Protein AF-A0A8T6P276-F1 (afdb_monomer_lite)

Radius of gyration: 16.63 Å; chains: 1; bounding box: 40×29×53 Å

Structure (mmCIF, N/CA/C/O backbone):
data_AF-A0A8T6P276-F1
#
_entry.id   AF-A0A8T6P276-F1
#
loop_
_atom_site.group_PDB
_atom_site.id
_atom_site.type_symbol
_atom_site.label_atom_id
_atom_site.label_alt_id
_atom_site.label_comp_id
_atom_site.label_asym_id
_atom_site.label_entity_id
_atom_site.label_seq_id
_atom_site.pdbx_PDB_ins_code
_atom_site.Cartn_x
_atom_site.Cartn_y
_atom_site.Cartn_z
_atom_site.occupancy
_atom_site.B_iso_or_equiv
_atom_site.auth_seq_id
_atom_site.auth_comp_id
_atom_site.auth_asym_id
_atom_site.auth_atom_id
_atom_site.pdbx_PDB_model_num
ATOM 1 N N . ILE A 1 1 ? -20.661 -15.797 14.769 1.00 31.09 1 ILE A N 1
ATOM 2 C CA . ILE A 1 1 ? -19.824 -14.778 14.087 1.00 31.09 1 ILE A CA 1
ATOM 3 C C . ILE A 1 1 ? -18.421 -14.929 14.663 1.00 31.09 1 ILE A C 1
ATOM 5 O O . ILE A 1 1 ? -18.333 -15.247 15.842 1.00 31.09 1 ILE A O 1
ATOM 9 N N . VAL A 1 2 ? -17.365 -14.827 13.852 1.00 29.20 2 VAL A N 1
ATOM 10 C CA . VAL A 1 2 ? -15.973 -14.988 14.310 1.00 29.20 2 VAL A CA 1
ATOM 11 C C . VAL A 1 2 ? -15.242 -13.680 14.044 1.00 29.20 2 VAL A C 1
ATOM 13 O O . VAL A 1 2 ? -14.876 -13.410 12.904 1.00 29.20 2 VAL A O 1
ATOM 16 N N . GLU A 1 3 ? -15.064 -12.877 15.090 1.00 37.59 3 GLU A N 1
ATOM 17 C CA . GLU A 1 3 ? -14.242 -11.666 15.046 1.00 37.59 3 GLU A CA 1
ATOM 18 C C . GLU A 1 3 ? -12.789 -12.074 14.766 1.00 37.59 3 GLU A C 1
ATOM 20 O O . GLU A 1 3 ? -12.203 -12.866 15.509 1.00 37.59 3 GLU A O 1
ATOM 25 N N . ARG A 1 4 ? -12.193 -11.560 13.684 1.00 42.66 4 ARG A N 1
ATOM 26 C CA . ARG A 1 4 ? -10.797 -11.857 13.318 1.00 42.66 4 ARG A CA 1
ATOM 27 C C . ARG A 1 4 ? -9.936 -10.602 13.419 1.00 42.66 4 ARG A C 1
ATOM 29 O O . ARG A 1 4 ? -9.416 -10.101 12.427 1.00 42.66 4 ARG A O 1
ATOM 36 N N . LEU A 1 5 ? -9.793 -10.131 14.654 1.00 51.41 5 LEU A N 1
ATOM 37 C CA . LEU A 1 5 ? -9.013 -8.953 15.025 1.00 51.41 5 LEU A CA 1
ATOM 38 C C . LEU A 1 5 ? -7.525 -9.160 14.682 1.00 51.41 5 LEU A C 1
ATOM 40 O O . LEU A 1 5 ? -6.789 -9.857 15.385 1.00 51.41 5 LEU A O 1
ATOM 44 N N . LEU A 1 6 ? -7.083 -8.574 13.568 1.00 56.03 6 LEU A N 1
ATOM 45 C CA . LEU A 1 6 ? -5.704 -8.653 13.084 1.00 56.03 6 LEU A CA 1
ATOM 46 C C . LEU A 1 6 ? -4.916 -7.478 13.668 1.00 56.03 6 LEU A C 1
ATOM 48 O O . LEU A 1 6 ? -4.943 -6.365 13.147 1.00 56.03 6 LEU A O 1
ATOM 52 N N . LYS A 1 7 ? -4.240 -7.727 14.793 1.00 53.81 7 LYS A N 1
ATOM 53 C CA . LYS A 1 7 ? -3.410 -6.743 15.498 1.00 53.81 7 LYS A CA 1
ATOM 54 C C . LYS A 1 7 ? -1.935 -7.092 15.348 1.00 53.81 7 LYS A C 1
ATOM 56 O O . LYS A 1 7 ? -1.485 -8.098 15.893 1.00 53.81 7 LYS A O 1
ATOM 61 N N . GLN A 1 8 ? -1.181 -6.235 14.669 1.00 59.12 8 GLN A N 1
ATOM 62 C CA . GLN A 1 8 ? 0.219 -6.487 14.341 1.00 59.12 8 GLN A CA 1
ATOM 63 C C . GLN A 1 8 ? 1.125 -5.320 14.729 1.00 59.12 8 GLN A C 1
ATOM 65 O O . GLN A 1 8 ? 0.801 -4.149 14.520 1.00 59.12 8 GLN A O 1
ATOM 70 N N . VAL A 1 9 ? 2.281 -5.661 15.302 1.00 55.47 9 VAL A N 1
ATOM 71 C CA . VAL A 1 9 ? 3.327 -4.717 15.708 1.00 55.47 9 VAL A CA 1
ATOM 72 C C . VAL A 1 9 ? 4.506 -4.882 14.756 1.00 55.47 9 VAL A C 1
ATOM 74 O O . VAL A 1 9 ? 5.140 -5.935 14.720 1.00 55.47 9 VAL A O 1
ATOM 77 N N . TRP A 1 10 ? 4.795 -3.844 13.980 1.00 57.28 10 TRP A N 1
ATOM 78 C CA . TRP A 1 10 ? 5.844 -3.860 12.967 1.00 57.28 10 TRP A CA 1
ATOM 79 C C . TRP A 1 10 ? 7.204 -3.456 13.561 1.00 57.28 10 TRP A C 1
ATOM 81 O O . TRP A 1 10 ? 7.249 -2.569 14.419 1.00 57.28 10 TRP A O 1
ATOM 91 N N . PRO A 1 11 ? 8.340 -3.998 13.070 1.00 48.44 11 PRO A N 1
ATOM 92 C CA . PRO A 1 11 ? 9.684 -3.605 13.525 1.00 48.44 11 PRO A CA 1
ATOM 93 C C . PRO A 1 11 ? 10.011 -2.110 13.358 1.00 48.44 11 PRO A C 1
ATOM 95 O O . PRO A 1 11 ? 10.953 -1.605 13.964 1.00 48.44 11 PRO A O 1
ATOM 98 N N . SER A 1 12 ? 9.228 -1.386 12.554 1.00 57.84 12 SER A N 1
ATOM 99 C CA . SER A 1 12 ? 9.274 0.071 12.389 1.00 57.84 12 SER A CA 1
ATOM 100 C C . SER A 1 12 ? 8.684 0.858 13.576 1.00 57.84 12 SER A C 1
ATOM 102 O O . SER A 1 12 ? 8.742 2.087 13.580 1.00 57.84 12 SER A O 1
ATOM 104 N N . GLY A 1 13 ? 8.099 0.181 14.572 1.00 63.22 13 GLY A N 1
ATOM 105 C CA . GLY A 1 13 ? 7.394 0.795 15.705 1.00 63.22 13 GLY A CA 1
ATOM 106 C C . GLY A 1 13 ? 5.951 1.211 15.399 1.00 63.22 13 GLY A C 1
ATOM 107 O O . GLY A 1 13 ? 5.353 1.936 16.191 1.00 63.22 13 GLY A O 1
ATOM 108 N N . HIS A 1 14 ? 5.404 0.776 14.263 1.00 74.94 14 HIS A N 1
ATOM 109 C CA . HIS A 1 14 ? 4.015 1.011 13.869 1.00 74.94 14 HIS A CA 1
ATOM 110 C C . HIS A 1 14 ? 3.121 -0.123 14.372 1.00 74.94 14 HIS A C 1
ATOM 112 O O . HIS A 1 14 ? 3.528 -1.287 14.359 1.00 74.94 14 HIS A O 1
ATOM 118 N N . ILE A 1 15 ? 1.894 0.202 14.775 1.00 79.69 15 ILE A N 1
ATOM 119 C CA . ILE A 1 15 ? 0.874 -0.792 15.124 1.00 79.69 15 ILE A CA 1
ATOM 120 C C . ILE A 1 15 ? -0.290 -0.625 14.158 1.00 79.69 15 ILE A C 1
ATOM 122 O O . ILE A 1 15 ? -0.914 0.435 14.139 1.00 79.69 15 ILE A O 1
ATOM 126 N N . LEU A 1 16 ? -0.579 -1.673 13.388 1.00 82.94 16 LEU A N 1
AT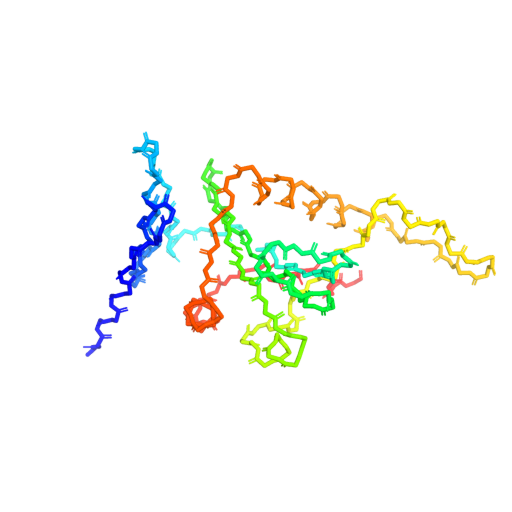OM 127 C CA . LEU A 1 16 ? -1.774 -1.764 12.555 1.00 82.94 16 LEU A CA 1
ATOM 128 C C . LEU A 1 16 ? -2.769 -2.691 13.254 1.00 82.94 16 LEU A C 1
ATOM 130 O O . LEU A 1 16 ? -2.422 -3.804 13.651 1.00 82.94 16 LEU A O 1
ATOM 134 N N . THR A 1 17 ? -3.995 -2.208 13.427 1.00 86.12 17 THR A N 1
ATOM 135 C CA . THR A 1 17 ? -5.121 -2.975 13.963 1.00 86.12 17 THR A CA 1
ATOM 136 C C . THR A 1 17 ? -6.223 -2.966 12.915 1.00 86.12 17 THR A C 1
ATOM 138 O O . THR A 1 17 ? -6.681 -1.902 12.505 1.00 86.12 17 THR A O 1
ATOM 141 N N . LEU A 1 18 ? -6.599 -4.149 12.444 1.00 84.12 18 LEU A N 1
ATOM 142 C CA . LEU A 1 18 ? -7.650 -4.355 11.460 1.00 84.12 18 LEU A CA 1
ATOM 143 C C . LEU A 1 18 ? -8.863 -4.970 12.162 1.00 84.12 18 LEU A C 1
ATOM 145 O O . LEU A 1 18 ? -8.780 -6.061 12.733 1.00 84.12 18 LEU A O 1
ATOM 149 N N . GLU A 1 19 ? -9.969 -4.234 12.127 1.00 85.50 19 GLU A N 1
ATOM 150 C CA . GLU A 1 19 ? -11.224 -4.526 12.815 1.00 85.50 19 GLU A CA 1
ATOM 151 C C . GLU A 1 19 ? -12.370 -4.604 11.792 1.00 85.50 19 GLU A C 1
ATOM 153 O O . GLU A 1 19 ? -12.272 -4.116 10.658 1.00 85.50 19 GLU A O 1
ATOM 158 N N . ASP A 1 20 ? -13.488 -5.216 12.185 1.00 81.38 20 ASP A N 1
ATOM 159 C CA . ASP A 1 20 ? -14.621 -5.404 11.275 1.00 81.38 20 ASP A CA 1
ATOM 160 C C . ASP A 1 20 ? -15.301 -4.075 10.884 1.00 81.38 20 ASP A C 1
ATOM 162 O O . ASP A 1 20 ? -15.873 -4.002 9.796 1.00 81.38 20 ASP A O 1
ATOM 166 N N . SER A 1 21 ? -15.155 -3.007 11.686 1.00 85.00 21 SER A N 1
ATOM 167 C CA . SER A 1 21 ? -15.667 -1.650 11.410 1.00 85.00 21 SER A CA 1
ATOM 168 C C . SER A 1 21 ? -14.634 -0.643 10.884 1.00 85.00 21 SER A C 1
ATOM 170 O O . SER A 1 21 ? -15.035 0.290 10.192 1.00 85.00 21 SER A O 1
ATOM 172 N N . GLN A 1 22 ? -13.334 -0.813 11.159 1.00 88.44 22 GLN A N 1
ATOM 173 C CA . GLN A 1 22 ? -12.287 0.142 10.755 1.00 88.44 22 GLN A CA 1
ATOM 174 C C . GLN A 1 22 ? -10.891 -0.491 10.589 1.00 88.44 22 GLN A C 1
ATOM 176 O O . GLN A 1 22 ? -10.644 -1.621 11.012 1.00 88.44 22 GLN A O 1
ATOM 181 N N . ILE A 1 23 ? -9.948 0.263 10.020 1.00 89.31 23 ILE A N 1
ATOM 182 C CA . ILE A 1 23 ? -8.504 0.064 10.221 1.00 89.31 23 ILE A CA 1
ATOM 183 C C . ILE A 1 23 ? -7.953 1.195 11.088 1.00 89.31 23 ILE A C 1
ATOM 185 O O . ILE A 1 23 ? -8.369 2.346 10.956 1.00 89.31 23 ILE A O 1
ATOM 189 N N . LYS A 1 24 ? -6.994 0.871 11.954 1.00 90.38 24 LYS A N 1
ATOM 190 C CA . LYS A 1 24 ? -6.285 1.822 12.814 1.00 90.38 24 LYS A CA 1
ATOM 191 C C . LYS A 1 24 ? -4.789 1.641 12.676 1.00 90.38 24 LYS A C 1
ATOM 193 O O . LYS A 1 24 ? -4.276 0.548 12.921 1.00 90.38 24 LYS A O 1
ATOM 198 N N . VAL A 1 25 ? -4.080 2.714 12.335 1.00 87.56 25 VAL A N 1
ATOM 199 C CA . VAL A 1 25 ? -2.615 2.729 12.287 1.00 87.56 25 VAL A CA 1
ATOM 200 C C . VAL A 1 25 ? -2.078 3.769 13.250 1.00 87.56 25 VAL A C 1
ATOM 202 O O . VAL A 1 25 ? -2.196 4.970 13.028 1.00 87.56 25 VAL A O 1
ATOM 205 N N . LYS A 1 26 ? -1.430 3.291 14.314 1.00 85.31 26 LYS A N 1
ATOM 206 C CA . LYS A 1 26 ? -0.659 4.128 15.230 1.00 85.31 26 LYS A CA 1
ATOM 207 C C . LYS A 1 26 ? 0.787 4.183 14.753 1.00 85.31 26 LYS A C 1
ATOM 209 O O . LYS A 1 26 ? 1.479 3.159 14.736 1.00 85.31 26 LYS A O 1
ATOM 214 N N . ARG A 1 27 ? 1.238 5.375 14.369 1.00 81.38 27 ARG A N 1
ATOM 215 C CA . ARG A 1 27 ? 2.608 5.644 13.924 1.00 81.38 27 ARG A CA 1
ATOM 216 C C . ARG A 1 27 ? 3.532 5.864 15.124 1.00 81.38 27 ARG A C 1
ATOM 218 O O . ARG A 1 27 ? 3.093 6.225 16.218 1.00 81.38 27 ARG A O 1
ATOM 225 N N . ARG A 1 28 ? 4.842 5.675 14.925 1.00 74.19 28 ARG A N 1
ATOM 226 C CA . ARG A 1 28 ? 5.854 5.861 15.989 1.00 74.19 28 ARG A CA 1
ATOM 227 C C . ARG A 1 28 ? 5.911 7.307 16.520 1.00 74.19 28 ARG A C 1
ATOM 229 O O . ARG A 1 28 ? 6.328 7.517 17.655 1.00 74.19 28 ARG A O 1
ATOM 236 N N . SER A 1 29 ? 5.468 8.279 15.724 1.00 76.19 29 SER A N 1
ATOM 237 C CA . SER A 1 29 ? 5.284 9.692 16.090 1.00 76.19 29 SER A CA 1
ATOM 238 C C . SER A 1 29 ? 4.201 9.930 17.154 1.00 76.19 29 SER A C 1
ATOM 240 O O . SER A 1 29 ? 4.154 11.013 17.727 1.00 76.19 29 SER A O 1
ATOM 242 N N . GLY A 1 30 ? 3.327 8.951 17.423 1.00 75.75 30 GLY A N 1
ATOM 243 C CA . GLY A 1 30 ? 2.126 9.113 18.254 1.00 75.75 30 GLY A CA 1
ATOM 244 C C . GLY A 1 30 ? 0.881 9.528 17.459 1.00 75.75 30 GLY A C 1
ATOM 245 O O . GLY A 1 30 ? -0.233 9.352 17.948 1.00 75.75 30 GLY A O 1
ATOM 246 N N . GLU A 1 31 ? 1.084 9.993 16.227 1.00 79.69 31 GLU A N 1
ATOM 247 C CA . GLU A 1 31 ? 0.074 10.183 15.184 1.00 79.69 31 GLU A CA 1
ATOM 248 C C . GLU A 1 31 ? -0.721 8.888 14.948 1.00 79.69 31 GLU A C 1
ATOM 250 O O . GLU A 1 31 ? -0.179 7.776 15.015 1.00 79.69 31 GLU A O 1
ATOM 255 N N . GLN A 1 32 ? -2.019 9.029 14.697 1.00 85.31 32 GLN A N 1
ATOM 256 C CA . GLN A 1 32 ? -2.950 7.926 14.485 1.00 85.31 32 GLN A CA 1
ATOM 257 C C . GLN A 1 32 ? -3.802 8.251 13.267 1.00 85.31 32 GLN A C 1
ATOM 259 O O . GLN A 1 32 ? -4.347 9.344 13.219 1.00 85.31 32 GLN A O 1
ATOM 264 N N . ALA A 1 33 ? -3.905 7.296 12.345 1.00 86.38 33 ALA A N 1
ATOM 265 C CA . ALA A 1 33 ? -4.798 7.349 11.193 1.00 86.38 33 ALA A CA 1
ATOM 266 C C . ALA A 1 33 ? -5.881 6.269 11.335 1.00 86.38 33 ALA A C 1
ATOM 268 O O . ALA A 1 33 ? -5.588 5.142 11.765 1.00 86.38 33 ALA A O 1
ATOM 269 N N . GLU A 1 34 ? -7.116 6.601 10.967 1.00 91.56 34 GLU A N 1
ATOM 270 C CA . GLU A 1 34 ? -8.293 5.733 11.059 1.00 91.56 34 GLU A CA 1
ATOM 271 C C . GLU A 1 34 ? -9.102 5.798 9.758 1.00 91.56 34 GLU A C 1
ATOM 273 O O . GLU A 1 34 ? -9.426 6.880 9.287 1.00 91.56 34 GLU A O 1
ATOM 278 N N . ILE A 1 35 ? -9.442 4.638 9.182 1.00 91.31 35 ILE A N 1
ATOM 279 C CA . ILE A 1 35 ? -10.363 4.544 8.036 1.00 91.31 35 ILE A CA 1
ATOM 280 C C . ILE A 1 35 ? -11.531 3.651 8.454 1.00 91.31 35 ILE A C 1
ATOM 282 O O . ILE A 1 35 ? -11.327 2.474 8.765 1.00 91.31 35 ILE A O 1
ATOM 286 N N . VAL A 1 36 ? -12.748 4.195 8.461 1.00 91.06 36 VAL A N 1
ATOM 287 C CA . VAL A 1 36 ? -13.970 3.507 8.901 1.00 91.06 36 VAL A CA 1
ATOM 288 C C . VAL A 1 36 ? -14.736 2.969 7.689 1.00 91.06 36 VAL A C 1
ATOM 290 O O . VAL A 1 36 ? -15.002 3.686 6.723 1.00 91.06 36 VAL A O 1
ATOM 293 N N . TRP A 1 37 ? -15.099 1.685 7.722 1.00 87.12 37 TRP A N 1
ATOM 294 C CA . TRP A 1 37 ? -15.635 0.949 6.569 1.00 87.12 37 TRP A CA 1
ATOM 295 C C . TRP A 1 37 ? -17.112 1.214 6.254 1.00 87.12 37 TRP A C 1
ATOM 297 O O . TRP A 1 37 ? -17.595 0.754 5.223 1.00 87.12 37 TRP A O 1
ATOM 307 N N . ASN A 1 38 ? -17.844 1.904 7.132 1.00 85.44 38 ASN A N 1
ATOM 308 C CA . ASN A 1 38 ? -19.231 2.319 6.889 1.00 85.44 38 ASN A CA 1
ATOM 309 C C . ASN A 1 38 ? -19.340 3.719 6.253 1.00 85.44 38 ASN A C 1
ATOM 311 O O . ASN A 1 38 ? -20.450 4.175 5.985 1.00 85.44 38 ASN A O 1
ATOM 315 N N . GLN A 1 39 ? -18.206 4.387 6.022 1.00 85.06 39 GLN A N 1
ATOM 316 C CA . GLN A 1 39 ? -18.104 5.670 5.331 1.00 85.06 39 GLN A CA 1
ATOM 317 C C . GLN A 1 39 ? -17.467 5.485 3.945 1.00 85.06 39 GLN A C 1
ATOM 319 O O . GLN A 1 39 ? -16.901 4.433 3.638 1.00 85.06 39 GLN A O 1
ATOM 324 N N . HIS A 1 40 ? -17.532 6.514 3.096 1.00 85.00 40 HIS A N 1
ATOM 325 C CA . HIS A 1 40 ? -16.952 6.464 1.754 1.00 85.00 40 HIS A CA 1
ATOM 326 C C . HIS A 1 40 ? -15.413 6.457 1.808 1.00 85.00 40 HIS A C 1
ATOM 328 O O . HIS A 1 40 ? -14.768 7.504 1.857 1.00 85.00 40 HIS A O 1
ATOM 334 N N . VAL A 1 41 ? -14.805 5.273 1.741 1.00 89.50 41 VAL A N 1
ATOM 335 C CA . VAL A 1 41 ? -13.358 5.133 1.528 1.00 89.50 41 VAL A CA 1
ATOM 336 C C . VAL A 1 41 ? -13.033 5.468 0.072 1.00 89.50 41 VAL A C 1
ATOM 338 O O . VAL A 1 41 ? -13.402 4.719 -0.833 1.00 89.50 41 VAL A O 1
ATOM 341 N N . ASN A 1 42 ? -12.324 6.574 -0.157 1.00 90.00 42 ASN A N 1
ATOM 342 C CA . ASN A 1 42 ? -11.645 6.820 -1.425 1.00 90.00 42 ASN A CA 1
ATOM 343 C C . ASN A 1 42 ? -10.367 5.983 -1.497 1.00 90.00 42 ASN A C 1
ATOM 345 O O . ASN A 1 42 ? -9.638 5.899 -0.510 1.00 90.00 42 ASN A O 1
ATOM 349 N N . ALA A 1 43 ? -10.221 5.339 -2.678 1.00 91.44 43 ALA A N 1
ATOM 350 C CA . ALA A 1 43 ? -8.777 3.261 -4.025 1.00 91.44 43 ALA A CA 1
ATOM 351 C C . ALA A 1 43 ? -7.598 3.404 -5.092 1.00 91.44 43 ALA A C 1
ATOM 353 O O . ALA A 1 43 ? -7.812 3.141 -6.280 1.00 91.44 43 ALA A O 1
ATOM 354 N N . LEU A 1 44 ? -6.357 3.682 -4.664 1.00 93.38 44 LEU A N 1
ATOM 355 C CA . LEU A 1 44 ? -5.175 3.623 -5.519 1.00 93.38 44 LEU A CA 1
ATOM 356 C C . LEU A 1 44 ? -4.406 2.358 -5.166 1.00 93.38 44 LEU A C 1
ATOM 358 O O . LEU A 1 44 ? -3.769 2.280 -4.118 1.00 93.38 44 LEU A O 1
ATOM 362 N N . ALA A 1 45 ? -4.485 1.370 -6.049 1.00 94.62 45 ALA A N 1
ATOM 363 C CA . ALA A 1 45 ? -3.696 0.150 -6.009 1.00 94.62 45 ALA A CA 1
ATOM 364 C C . ALA A 1 45 ? -2.676 0.219 -7.154 1.00 94.62 45 ALA A C 1
ATOM 366 O O . ALA A 1 45 ? -3.066 0.343 -8.314 1.00 94.62 45 ALA A O 1
ATOM 367 N N . TRP A 1 46 ? -1.375 0.174 -6.855 1.00 96.06 46 TRP A N 1
ATOM 368 C CA . TRP A 1 46 ? -0.323 0.257 -7.875 1.00 96.06 46 TRP A CA 1
ATOM 369 C C . TRP A 1 46 ? 0.860 -0.663 -7.605 1.00 96.06 46 TRP A C 1
ATOM 371 O O . TRP A 1 46 ? 1.120 -1.077 -6.475 1.00 96.06 46 TRP A O 1
ATOM 381 N N . HIS A 1 47 ? 1.612 -0.978 -8.658 1.00 96.69 47 HIS A N 1
ATOM 382 C CA . HIS A 1 47 ? 2.825 -1.781 -8.546 1.00 96.69 47 HIS A CA 1
ATOM 383 C C . HIS A 1 47 ? 3.950 -1.299 -9.471 1.00 96.69 47 HIS A C 1
ATOM 385 O O . HIS A 1 47 ? 3.707 -0.707 -10.526 1.00 96.69 47 HIS A O 1
ATOM 391 N N . PHE A 1 48 ? 5.204 -1.578 -9.106 1.00 94.56 48 PHE A N 1
ATOM 392 C CA . PHE A 1 48 ? 6.357 -1.361 -9.988 1.00 94.56 48 PHE A CA 1
ATOM 393 C C . PHE A 1 48 ? 7.537 -2.298 -9.704 1.00 94.56 48 PHE A C 1
ATOM 395 O O . PHE A 1 48 ? 7.765 -2.7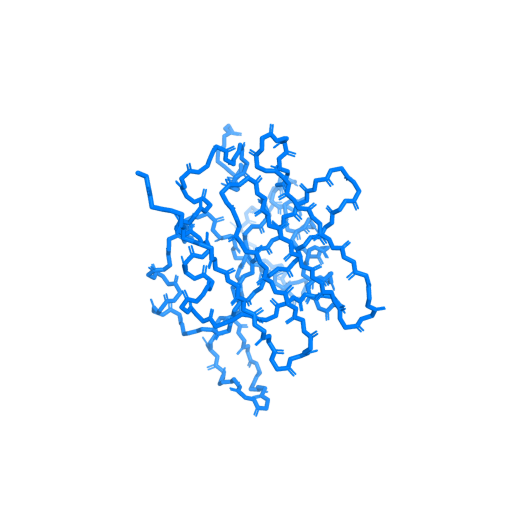49 -8.583 1.00 94.56 48 PHE A O 1
ATOM 402 N N . GLU A 1 49 ? 8.338 -2.545 -10.743 1.00 94.25 49 GLU A N 1
ATOM 403 C CA . GLU A 1 49 ? 9.555 -3.361 -10.693 1.00 94.25 49 GLU A CA 1
ATOM 404 C C . GLU A 1 49 ? 10.715 -2.633 -9.984 1.00 94.25 49 GLU A C 1
ATOM 406 O O . GLU A 1 49 ? 11.143 -1.539 -10.373 1.00 94.25 49 GLU A O 1
ATOM 411 N N . ILE A 1 50 ? 11.301 -3.283 -8.979 1.00 91.19 50 ILE A N 1
ATOM 412 C CA . ILE A 1 50 ? 12.470 -2.815 -8.233 1.00 91.19 50 ILE A CA 1
ATOM 413 C C . ILE A 1 50 ? 13.729 -3.064 -9.079 1.00 91.19 50 ILE A C 1
ATOM 415 O O . ILE A 1 50 ? 14.404 -4.089 -8.993 1.00 91.19 50 ILE A O 1
ATOM 419 N N . ARG A 1 51 ? 14.054 -2.093 -9.940 1.00 86.69 51 ARG A N 1
ATOM 420 C CA . ARG A 1 51 ? 15.158 -2.178 -10.922 1.00 86.69 51 ARG A CA 1
ATOM 421 C C . ARG A 1 51 ? 16.572 -2.102 -10.347 1.00 86.69 51 ARG A C 1
ATOM 423 O O . ARG A 1 51 ? 17.530 -2.452 -11.035 1.00 86.69 51 ARG A O 1
ATOM 430 N N . LYS A 1 52 ? 16.723 -1.620 -9.113 1.00 82.00 52 LYS A N 1
ATOM 431 C CA . LYS A 1 52 ? 18.001 -1.546 -8.390 1.00 82.00 52 LYS A CA 1
ATOM 432 C C . LYS A 1 52 ? 17.878 -2.351 -7.106 1.00 82.00 52 LYS A C 1
ATOM 434 O O . LYS A 1 52 ? 16.922 -2.134 -6.367 1.00 82.00 52 LYS A O 1
ATOM 439 N N . VAL A 1 53 ? 18.853 -3.220 -6.841 1.00 72.06 53 VAL A N 1
ATOM 440 C CA . VAL A 1 53 ? 18.948 -3.961 -5.574 1.00 72.06 53 VAL A CA 1
ATOM 441 C C . VAL A 1 53 ? 18.915 -2.970 -4.410 1.00 72.06 53 VAL A C 1
ATOM 443 O O . VAL A 1 53 ? 19.616 -1.956 -4.431 1.00 72.06 53 VAL A O 1
ATOM 446 N N . ARG A 1 54 ? 18.092 -3.268 -3.406 1.00 73.31 54 ARG A N 1
ATOM 447 C CA . ARG A 1 54 ? 18.058 -2.564 -2.119 1.00 73.31 54 ARG A CA 1
ATOM 448 C C . ARG A 1 54 ? 18.566 -3.508 -1.038 1.00 73.31 54 ARG A C 1
ATOM 450 O O . ARG A 1 54 ? 18.553 -4.718 -1.227 1.00 73.31 54 ARG A O 1
ATOM 457 N N . THR A 1 55 ? 18.968 -2.970 0.109 1.00 67.25 55 THR A N 1
ATOM 458 C CA . THR A 1 55 ? 19.710 -3.682 1.171 1.00 67.25 55 THR A CA 1
ATOM 459 C C . THR A 1 55 ? 19.029 -4.943 1.731 1.00 67.25 55 THR A C 1
ATOM 461 O O . THR A 1 55 ? 19.664 -5.689 2.468 1.00 67.25 55 THR A O 1
ATOM 464 N N . ARG A 1 56 ? 17.748 -5.180 1.413 1.00 77.12 56 ARG A N 1
ATOM 465 C CA . ARG A 1 56 ? 16.978 -6.381 1.785 1.00 77.12 56 ARG A CA 1
ATOM 466 C C . ARG A 1 56 ? 16.135 -6.978 0.647 1.00 77.12 56 ARG A C 1
ATOM 468 O O . ARG A 1 56 ? 15.470 -7.977 0.877 1.00 77.12 56 ARG A O 1
ATOM 475 N N . VAL A 1 57 ? 16.137 -6.386 -0.554 1.00 82.50 57 VAL A N 1
ATOM 476 C CA . VAL A 1 57 ? 15.213 -6.766 -1.643 1.00 82.50 57 VAL A CA 1
ATOM 477 C C . VAL A 1 57 ? 15.961 -6.914 -2.976 1.00 82.50 57 VAL A C 1
ATOM 479 O O . VAL A 1 57 ? 16.593 -5.945 -3.426 1.00 82.50 57 VAL A O 1
ATOM 482 N N . PRO A 1 58 ? 15.908 -8.100 -3.618 1.00 84.81 58 PRO A N 1
ATOM 483 C CA . PRO A 1 58 ? 16.533 -8.342 -4.914 1.00 84.81 58 PRO A CA 1
ATOM 484 C C . PRO A 1 58 ? 15.973 -7.470 -6.043 1.00 84.81 58 PRO A C 1
ATOM 486 O O . PRO A 1 58 ? 14.853 -6.961 -5.994 1.00 84.81 58 PRO A O 1
ATOM 489 N N . ARG A 1 59 ? 16.753 -7.344 -7.121 1.00 89.44 59 ARG A N 1
ATOM 490 C CA . ARG A 1 59 ? 16.273 -6.743 -8.370 1.00 89.44 59 ARG A CA 1
ATOM 491 C C . ARG A 1 59 ? 15.171 -7.615 -8.985 1.00 89.44 59 ARG A C 1
ATOM 493 O O . ARG A 1 59 ? 15.273 -8.837 -8.960 1.00 89.44 59 ARG A O 1
ATOM 500 N N . GLY A 1 60 ? 14.167 -6.979 -9.586 1.00 91.00 60 GLY A N 1
ATOM 501 C CA . GLY A 1 60 ? 13.073 -7.651 -10.297 1.00 91.00 60 GLY A CA 1
ATOM 502 C C . GLY A 1 60 ? 11.882 -8.031 -9.413 1.00 91.00 60 GLY A C 1
ATOM 503 O O . GLY A 1 60 ? 10.836 -8.382 -9.945 1.00 91.00 60 GLY A O 1
ATOM 504 N N . TRP A 1 61 ? 12.004 -7.903 -8.088 1.00 95.00 61 TRP A N 1
ATOM 505 C CA . TRP A 1 61 ? 10.862 -7.930 -7.168 1.00 95.00 61 TRP A CA 1
ATOM 506 C C . TRP A 1 61 ? 9.939 -6.737 -7.422 1.00 95.00 61 TRP A C 1
ATOM 508 O O . TRP A 1 61 ? 10.364 -5.722 -7.982 1.00 95.00 61 TRP A O 1
ATOM 518 N N . TYR A 1 62 ? 8.681 -6.843 -7.011 1.00 95.81 62 TYR A N 1
ATOM 519 C CA . TYR A 1 62 ? 7.713 -5.758 -7.100 1.00 95.81 62 TYR A CA 1
ATOM 520 C C . TYR A 1 62 ? 7.580 -5.044 -5.756 1.00 95.81 62 TYR A C 1
ATOM 522 O O . TYR A 1 62 ? 7.519 -5.674 -4.701 1.00 95.81 62 TYR A O 1
ATOM 530 N N . CYS A 1 63 ? 7.499 -3.716 -5.812 1.00 95.44 63 CYS A N 1
ATOM 531 C CA . CYS A 1 63 ? 6.768 -2.962 -4.805 1.00 95.44 63 CYS A CA 1
ATOM 532 C C . CYS A 1 63 ? 5.294 -3.029 -5.208 1.00 95.44 63 CYS A C 1
ATOM 534 O O . CYS A 1 63 ? 4.973 -2.694 -6.351 1.00 95.44 63 CYS A O 1
ATOM 536 N N . VAL A 1 64 ? 4.433 -3.492 -4.307 1.00 97.12 64 VAL A N 1
ATOM 537 C CA . VAL A 1 64 ? 2.980 -3.557 -4.499 1.00 97.12 64 VAL A CA 1
ATOM 538 C C . VAL A 1 64 ? 2.348 -2.734 -3.386 1.00 97.12 64 VAL A C 1
ATOM 540 O O . VAL A 1 64 ? 2.618 -2.982 -2.213 1.00 97.12 64 VAL A O 1
ATOM 543 N N . ALA A 1 65 ? 1.568 -1.723 -3.749 1.00 97.00 65 ALA A N 1
ATOM 544 C CA . ALA A 1 65 ? 1.148 -0.661 -2.850 1.00 97.00 65 ALA A CA 1
ATOM 545 C C . ALA A 1 65 ? -0.339 -0.337 -2.994 1.00 97.00 65 ALA A C 1
ATOM 547 O O . ALA A 1 65 ? -0.923 -0.447 -4.071 1.00 97.00 65 ALA A O 1
ATOM 548 N N . LEU A 1 66 ? -0.929 0.067 -1.877 1.00 95.62 66 LEU A N 1
ATOM 549 C CA . LEU A 1 66 ? -2.318 0.459 -1.730 1.00 95.62 66 LEU A CA 1
ATOM 550 C C . LEU A 1 66 ? -2.365 1.734 -0.887 1.00 95.62 66 LEU A C 1
ATOM 552 O O . LEU A 1 66 ? -1.807 1.767 0.207 1.00 95.62 66 LEU A O 1
ATOM 556 N N . GLN A 1 67 ? -3.070 2.754 -1.353 1.00 94.88 67 GLN A N 1
ATOM 557 C CA . GLN A 1 67 ? -3.484 3.878 -0.518 1.00 94.88 67 GLN A CA 1
ATOM 558 C C . GLN A 1 67 ? -4.961 3.715 -0.150 1.00 94.88 67 GLN A C 1
ATOM 560 O O . GLN A 1 67 ? -5.746 3.221 -0.958 1.00 94.88 67 GLN A O 1
ATOM 565 N N . LEU A 1 68 ? -5.329 4.136 1.059 1.00 93.38 68 LEU A N 1
ATOM 566 C CA . LEU A 1 68 ? -6.707 4.326 1.513 1.00 93.38 68 LEU A CA 1
ATOM 567 C C . LEU A 1 68 ? -6.848 5.773 1.999 1.00 93.38 68 LEU A C 1
ATOM 569 O O . LEU A 1 68 ? -6.031 6.212 2.804 1.00 93.38 68 LEU A O 1
ATOM 573 N N . ASN A 1 69 ? -7.868 6.484 1.526 1.00 91.88 69 ASN A N 1
ATOM 574 C CA . ASN A 1 69 ? -8.132 7.894 1.810 1.00 91.88 69 ASN A CA 1
ATOM 575 C C . ASN A 1 69 ? -9.567 8.061 2.342 1.00 91.88 69 ASN A C 1
ATOM 577 O O . ASN A 1 69 ? -10.514 7.521 1.763 1.00 91.88 69 ASN A O 1
ATOM 581 N N . GLN A 1 70 ? -9.766 8.818 3.415 1.00 91.94 70 GLN A N 1
ATOM 582 C CA . GLN A 1 70 ? -11.096 9.113 3.959 1.00 91.94 70 GLN A CA 1
ATOM 583 C C . GLN A 1 70 ? -11.082 10.483 4.624 1.00 91.94 70 GLN A C 1
ATOM 585 O O . GLN A 1 70 ? -10.294 10.709 5.530 1.00 91.94 70 GLN A O 1
ATOM 590 N N . ASP A 1 71 ? -11.953 11.385 4.176 1.00 88.81 71 ASP A N 1
ATOM 591 C CA . ASP A 1 71 ? -11.960 12.786 4.608 1.00 88.81 71 ASP A CA 1
ATOM 592 C C . ASP A 1 71 ? -10.554 13.418 4.459 1.00 88.81 71 ASP A C 1
ATOM 594 O O . ASP A 1 71 ? -10.059 13.489 3.332 1.00 88.81 71 ASP A O 1
ATOM 598 N N . ASP A 1 72 ? -9.901 13.822 5.554 1.00 87.62 72 ASP A N 1
ATOM 599 C CA . ASP A 1 72 ? -8.512 14.323 5.567 1.00 87.62 72 ASP A CA 1
ATOM 600 C C . ASP A 1 72 ? -7.454 13.230 5.877 1.00 87.62 72 ASP A C 1
ATOM 602 O O . ASP A 1 72 ? -6.251 13.497 5.843 1.00 87.62 72 ASP A O 1
ATOM 606 N N . GLU A 1 73 ? -7.870 11.996 6.184 1.00 90.25 73 GLU A N 1
ATOM 607 C CA . GLU A 1 73 ? -6.987 10.870 6.521 1.00 90.25 73 GLU A CA 1
ATOM 608 C C . GLU A 1 73 ? -6.456 10.145 5.278 1.00 90.25 73 GLU A C 1
ATOM 610 O O . GLU A 1 73 ? -7.194 9.833 4.338 1.00 90.25 73 GLU A O 1
ATOM 615 N N . SER A 1 74 ? -5.168 9.791 5.318 1.00 90.25 74 SER A N 1
ATOM 616 C CA . SER A 1 74 ? -4.482 9.028 4.272 1.00 90.25 74 SER A CA 1
ATOM 617 C C . SER A 1 74 ? -3.567 7.954 4.863 1.00 90.25 74 SER A C 1
ATOM 619 O O . SER A 1 74 ? -2.737 8.191 5.752 1.00 90.25 74 SER A O 1
ATOM 621 N N . LEU A 1 75 ? -3.701 6.742 4.324 1.00 92.25 75 LEU A N 1
ATOM 622 C CA . LEU A 1 75 ? -2.963 5.565 4.747 1.00 92.25 75 LEU A CA 1
ATOM 623 C C . LEU A 1 75 ? -2.376 4.811 3.547 1.00 92.25 75 LEU A C 1
ATOM 625 O O . LEU A 1 75 ? -3.035 3.982 2.920 1.00 92.25 75 LEU A O 1
ATOM 629 N N . ALA A 1 76 ? -1.097 5.067 3.265 1.00 93.75 76 ALA A N 1
ATOM 630 C CA . ALA A 1 76 ? -0.308 4.305 2.302 1.00 93.75 76 ALA A CA 1
ATOM 631 C C . ALA A 1 76 ? 0.285 3.030 2.940 1.00 93.75 76 ALA A C 1
ATOM 633 O O . ALA A 1 76 ? 1.061 3.088 3.897 1.00 93.75 76 ALA A O 1
ATOM 634 N N . LEU A 1 77 ? -0.049 1.874 2.371 1.00 93.75 77 LEU A N 1
ATOM 635 C CA . LEU A 1 77 ? 0.368 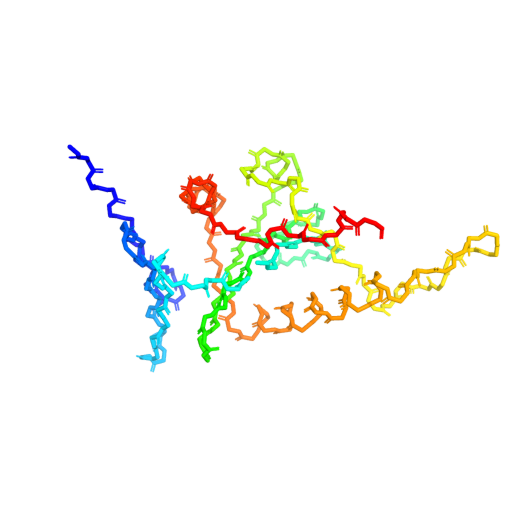0.529 2.773 1.00 93.75 77 LEU A CA 1
ATOM 636 C C . LEU A 1 77 ? 1.080 -0.142 1.594 1.00 93.75 77 LEU A C 1
ATOM 638 O O . LEU A 1 77 ? 0.680 0.044 0.446 1.00 93.75 77 LEU A O 1
ATOM 642 N N . TYR A 1 78 ? 2.124 -0.933 1.828 1.00 95.75 78 TYR A N 1
ATOM 643 C CA . TYR A 1 78 ? 2.791 -1.657 0.740 1.00 95.75 78 TYR A CA 1
ATOM 644 C C . TYR A 1 78 ? 3.497 -2.926 1.195 1.00 95.75 78 TYR A C 1
ATOM 646 O O . TYR A 1 78 ? 3.847 -3.073 2.359 1.00 95.75 78 TYR A O 1
ATOM 654 N N . THR A 1 79 ? 3.771 -3.818 0.249 1.00 95.25 79 THR A N 1
ATOM 655 C CA . THR A 1 79 ? 4.645 -4.973 0.445 1.00 95.25 79 THR A CA 1
ATOM 656 C C . THR A 1 79 ? 5.692 -5.076 -0.666 1.00 95.25 79 THR A C 1
ATOM 658 O O . THR A 1 79 ? 5.568 -4.468 -1.735 1.00 95.25 79 THR A O 1
ATOM 661 N N . LEU A 1 80 ? 6.758 -5.823 -0.389 1.00 95.19 80 LEU A N 1
ATOM 662 C CA . LEU A 1 80 ? 7.899 -6.044 -1.272 1.00 95.19 80 LEU A CA 1
ATOM 663 C C . LEU A 1 80 ? 7.982 -7.554 -1.531 1.00 95.19 80 LEU A C 1
ATOM 665 O O . LEU A 1 80 ? 8.319 -8.321 -0.635 1.00 95.19 80 LEU A O 1
ATOM 669 N N . ILE A 1 81 ? 7.619 -7.977 -2.742 1.00 95.56 81 ILE A N 1
ATOM 670 C CA . ILE A 1 81 ? 7.182 -9.353 -3.049 1.00 95.56 81 ILE A CA 1
ATOM 671 C C . ILE A 1 81 ? 7.705 -9.805 -4.428 1.00 95.56 81 ILE A C 1
ATOM 673 O O . ILE A 1 81 ? 8.071 -8.964 -5.258 1.00 95.56 81 ILE A O 1
ATOM 677 N N . LYS A 1 82 ? 7.778 -11.114 -4.717 1.00 95.56 82 LYS A N 1
ATOM 678 C CA . LYS A 1 82 ? 8.156 -11.584 -6.065 1.00 95.56 82 LYS A CA 1
ATOM 679 C C . LYS A 1 82 ? 7.025 -11.362 -7.092 1.00 95.56 82 LYS A C 1
ATOM 681 O O . LYS A 1 82 ? 5.865 -11.270 -6.699 1.00 95.56 82 LYS A O 1
ATOM 686 N N . PRO A 1 83 ? 7.316 -11.289 -8.409 1.00 95.19 83 PRO A N 1
ATOM 687 C CA . PRO A 1 83 ? 6.290 -11.051 -9.433 1.00 95.19 83 PRO A CA 1
ATOM 688 C C . PRO A 1 83 ? 5.232 -12.155 -9.572 1.00 95.19 83 PRO A C 1
ATOM 690 O O . PRO A 1 83 ? 4.095 -11.860 -9.924 1.00 95.19 83 PRO A O 1
ATOM 693 N N . ASP A 1 84 ? 5.600 -13.413 -9.341 1.00 95.44 84 ASP A N 1
ATOM 694 C CA . ASP A 1 84 ? 4.715 -14.584 -9.338 1.00 95.44 84 ASP A CA 1
ATOM 695 C C . ASP A 1 84 ? 3.793 -14.586 -8.111 1.00 95.44 84 ASP A C 1
ATOM 697 O O . ASP A 1 84 ? 2.579 -14.714 -8.244 1.00 95.44 84 ASP A O 1
ATOM 701 N N . GLU A 1 85 ? 4.356 -14.328 -6.931 1.00 96.19 85 GLU A N 1
ATOM 702 C CA . GLU A 1 85 ? 3.612 -14.140 -5.679 1.00 96.19 85 GLU A CA 1
ATOM 703 C C . GLU A 1 85 ? 2.664 -12.927 -5.744 1.00 96.19 85 GLU A C 1
ATOM 705 O O . GLU A 1 85 ? 1.526 -13.010 -5.287 1.00 96.19 85 GLU A O 1
ATOM 710 N N . ALA A 1 86 ? 3.086 -11.825 -6.377 1.00 95.75 86 ALA A N 1
ATOM 711 C CA . ALA A 1 86 ? 2.254 -10.641 -6.601 1.00 95.75 86 ALA A CA 1
ATOM 712 C C . ALA A 1 86 ? 1.009 -10.950 -7.446 1.00 95.75 86 ALA A C 1
ATOM 714 O O . ALA A 1 86 ? -0.091 -10.527 -7.102 1.00 95.75 86 ALA A O 1
ATOM 715 N N . GLN A 1 87 ? 1.167 -11.730 -8.521 1.00 94.38 87 GLN A N 1
ATOM 716 C CA . GLN A 1 87 ? 0.064 -12.133 -9.403 1.00 94.38 87 GLN A CA 1
ATOM 717 C C . GLN A 1 87 ? -0.953 -13.067 -8.724 1.00 94.38 87 GLN A C 1
ATOM 719 O O . GLN A 1 87 ? -2.068 -13.208 -9.221 1.00 94.38 87 GLN A O 1
ATOM 724 N N . ALA A 1 88 ? -0.592 -13.678 -7.591 1.00 95.62 88 ALA A N 1
ATOM 725 C CA . ALA A 1 88 ? -1.487 -14.485 -6.764 1.00 95.62 88 ALA A CA 1
ATOM 726 C C . ALA A 1 88 ? -2.219 -13.678 -5.668 1.00 95.62 88 ALA A C 1
ATOM 728 O O . ALA A 1 88 ? -3.020 -14.250 -4.923 1.00 95.62 88 ALA A O 1
ATOM 729 N N . LEU A 1 89 ? -1.968 -12.367 -5.542 1.00 94.69 89 LEU A N 1
ATOM 730 C CA . LEU A 1 89 ? -2.648 -11.526 -4.554 1.00 94.69 89 LEU A CA 1
ATOM 731 C C . LEU A 1 89 ? -4.147 -11.365 -4.881 1.00 94.69 89 LEU A C 1
ATOM 733 O O . LEU A 1 89 ? -4.521 -11.220 -6.050 1.00 94.69 89 LEU A O 1
ATOM 737 N N . PRO A 1 90 ? -5.031 -11.308 -3.865 1.00 93.12 90 PRO A N 1
ATOM 738 C CA . PRO A 1 90 ? -6.416 -10.905 -4.082 1.00 93.12 90 PRO A CA 1
ATOM 739 C C . PRO A 1 90 ? -6.460 -9.501 -4.689 1.00 93.12 90 PRO A C 1
ATOM 741 O O . PRO A 1 90 ? -5.664 -8.642 -4.318 1.00 93.12 90 PRO A O 1
ATOM 744 N N . LEU A 1 91 ? -7.418 -9.252 -5.583 1.00 91.50 91 LEU A N 1
ATOM 745 C CA . LEU A 1 91 ? -7.584 -7.970 -6.280 1.00 91.50 91 LEU A CA 1
ATOM 746 C C . LEU A 1 91 ? -6.415 -7.568 -7.203 1.00 91.50 91 LEU A C 1
ATOM 748 O O . LEU A 1 91 ? -6.419 -6.433 -7.676 1.00 91.50 91 LEU A O 1
ATOM 752 N N . TRP A 1 92 ? -5.456 -8.456 -7.512 1.00 93.94 92 TRP A N 1
ATOM 753 C CA . TRP A 1 92 ? -4.303 -8.137 -8.372 1.00 93.94 92 TRP A CA 1
ATOM 754 C C . TRP A 1 92 ? -4.689 -7.451 -9.695 1.00 93.94 92 TRP A C 1
ATOM 756 O O . TRP A 1 92 ? -4.018 -6.517 -10.125 1.00 93.94 92 TRP A O 1
ATOM 766 N N . GLN A 1 93 ? -5.820 -7.834 -10.298 1.00 91.19 93 GLN A N 1
ATOM 767 C CA . GLN A 1 93 ? -6.342 -7.238 -11.533 1.00 91.19 93 GLN A CA 1
ATOM 768 C C . GLN A 1 93 ? -6.673 -5.733 -11.450 1.00 91.19 93 GLN A C 1
ATOM 770 O O . GLN A 1 93 ? -6.878 -5.112 -12.489 1.00 91.19 93 GLN A O 1
ATOM 775 N N . HIS A 1 94 ? -6.737 -5.155 -10.246 1.00 90.62 94 HIS A N 1
ATOM 776 C CA . HIS A 1 94 ? -6.976 -3.726 -10.014 1.00 90.62 94 HIS A CA 1
ATOM 777 C C . HIS A 1 94 ? -5.686 -2.918 -9.791 1.00 90.62 94 HIS A C 1
ATOM 779 O O . HIS A 1 94 ? -5.755 -1.691 -9.721 1.00 90.62 94 HIS A O 1
ATOM 785 N N . PHE A 1 95 ? -4.520 -3.567 -9.662 1.00 92.88 95 PHE A N 1
ATOM 786 C CA . PHE A 1 95 ? -3.247 -2.879 -9.435 1.00 92.88 95 PHE A CA 1
ATOM 787 C C . PHE A 1 95 ? -2.684 -2.323 -10.745 1.00 92.88 95 PHE A C 1
ATOM 789 O O . PHE A 1 95 ? -2.249 -3.067 -11.622 1.00 92.88 95 PHE A O 1
ATOM 796 N N . GLU A 1 96 ? -2.629 -1.000 -10.864 1.00 92.31 96 GLU A N 1
ATOM 797 C CA . GLU A 1 96 ? -2.072 -0.336 -12.041 1.00 92.31 96 GLU A CA 1
ATOM 798 C C . GLU A 1 96 ? -0.535 -0.349 -12.032 1.00 92.31 96 GLU A C 1
ATOM 800 O O . GLU A 1 96 ? 0.114 -0.125 -11.005 1.00 92.31 96 GLU A O 1
ATOM 805 N N . GLN A 1 97 ? 0.091 -0.574 -13.193 1.00 92.69 97 GLN A N 1
ATOM 806 C CA . GLN A 1 97 ? 1.543 -0.435 -13.299 1.00 92.69 97 GLN A CA 1
ATOM 807 C C . GLN A 1 97 ? 1.931 1.044 -13.226 1.00 92.69 97 GLN A C 1
ATOM 809 O O . GLN A 1 97 ? 1.601 1.830 -14.118 1.00 92.69 97 GLN A O 1
ATOM 814 N N . LEU A 1 98 ? 2.726 1.409 -12.221 1.00 91.19 98 LEU A N 1
ATOM 815 C CA . LEU A 1 98 ? 3.278 2.752 -12.120 1.00 91.19 98 LEU A CA 1
ATOM 816 C C . LEU A 1 98 ? 4.432 2.936 -13.112 1.00 91.19 98 LEU A C 1
ATOM 818 O O . LEU A 1 98 ? 5.521 2.367 -12.979 1.00 91.19 98 LEU A O 1
ATOM 822 N N . ILE A 1 99 ? 4.199 3.762 -14.127 1.00 86.62 99 ILE A N 1
ATOM 823 C CA . ILE A 1 99 ? 5.167 4.078 -15.170 1.00 86.62 99 ILE A CA 1
ATOM 824 C C . ILE A 1 99 ? 6.147 5.128 -14.635 1.00 86.62 99 ILE A C 1
ATOM 826 O O . ILE A 1 99 ? 5.776 6.099 -13.986 1.00 86.62 99 ILE A O 1
ATOM 830 N N . SER A 1 100 ? 7.444 4.972 -14.908 1.00 79.06 100 SER A N 1
ATOM 831 C CA . SER A 1 100 ? 8.430 5.973 -14.484 1.00 79.06 100 SER A CA 1
ATOM 832 C C . SER A 1 100 ? 8.305 7.268 -15.296 1.00 79.06 100 SER A C 1
ATOM 834 O O . SER A 1 100 ? 8.444 7.224 -16.518 1.00 79.06 100 SER A O 1
ATOM 836 N N . ARG A 1 101 ? 8.209 8.427 -14.619 1.00 73.69 101 ARG A N 1
ATOM 837 C CA . ARG A 1 101 ? 8.290 9.782 -15.220 1.00 73.69 101 ARG A CA 1
ATOM 838 C C . ARG A 1 101 ? 9.509 10.016 -16.134 1.00 73.69 101 ARG A C 1
ATOM 840 O O . ARG A 1 101 ? 9.529 10.981 -16.883 1.00 73.69 101 ARG A O 1
ATOM 847 N N . LYS A 1 102 ? 10.548 9.171 -16.056 1.00 67.56 102 LYS A N 1
ATOM 848 C CA . LYS A 1 102 ? 11.767 9.244 -16.890 1.00 67.56 102 LYS A CA 1
ATOM 849 C C . LYS A 1 102 ? 11.776 8.267 -18.075 1.00 67.56 102 LYS A C 1
ATOM 851 O O . LYS A 1 102 ? 12.822 8.076 -18.694 1.00 67.56 102 LYS A O 1
ATOM 856 N N . ARG A 1 103 ? 10.656 7.604 -18.381 1.00 59.47 103 ARG A N 1
ATOM 857 C CA . ARG A 1 103 ? 10.514 6.791 -19.599 1.00 59.47 103 ARG A CA 1
ATOM 858 C C . ARG A 1 103 ? 10.494 7.756 -20.800 1.00 59.47 103 ARG A C 1
ATOM 860 O O . ARG A 1 103 ? 9.697 8.689 -20.770 1.00 59.47 103 ARG A O 1
ATOM 867 N N . PRO A 1 104 ? 11.358 7.588 -21.819 1.00 45.97 104 PRO A N 1
ATOM 868 C CA . PRO A 1 104 ? 11.279 8.416 -23.019 1.00 45.97 104 PRO A CA 1
ATOM 869 C C . PRO A 1 104 ? 9.926 8.201 -23.719 1.00 45.97 104 PRO A C 1
ATOM 871 O O . PRO A 1 104 ? 9.317 7.139 -23.522 1.00 45.97 104 PRO A O 1
ATOM 874 N N . PRO A 1 105 ? 9.459 9.162 -24.540 1.00 46.34 105 PRO A N 1
ATOM 875 C CA . PRO A 1 105 ? 8.276 8.958 -25.368 1.00 46.34 105 PRO A CA 1
ATOM 876 C C . PRO A 1 105 ? 8.427 7.684 -26.208 1.00 46.34 105 PRO A C 1
ATOM 878 O O . PRO A 1 105 ? 9.535 7.304 -26.606 1.00 46.34 105 PRO A O 1
ATOM 881 N N . ARG A 1 106 ? 7.306 6.994 -26.440 1.00 56.59 106 ARG A N 1
ATOM 882 C CA . ARG A 1 106 ? 7.268 5.791 -27.279 1.00 56.59 106 ARG A CA 1
ATOM 883 C C . ARG A 1 106 ? 7.619 6.153 -28.735 1.00 56.59 106 ARG A C 1
ATOM 885 O O . ARG A 1 106 ? 7.698 7.324 -29.104 1.00 56.59 106 ARG A O 1
ATOM 892 N N . LYS A 1 107 ? 7.920 5.138 -29.552 1.00 51.59 107 LYS A N 1
ATOM 893 C CA . LYS A 1 107 ? 8.337 5.340 -30.950 1.00 51.59 107 LYS A CA 1
ATOM 894 C C . LYS A 1 107 ? 7.209 5.977 -31.772 1.00 51.59 107 LYS A C 1
ATOM 896 O O . LYS A 1 107 ? 6.039 5.752 -31.489 1.00 51.59 107 LYS A O 1
ATOM 901 N N . ALA A 1 108 ? 7.578 6.716 -32.820 1.00 39.06 108 ALA A N 1
ATOM 902 C CA . ALA A 1 108 ? 6.622 7.260 -33.783 1.00 39.06 108 ALA A CA 1
ATOM 903 C C . ALA A 1 108 ? 5.719 6.149 -34.357 1.00 39.06 108 ALA A C 1
ATOM 905 O O . ALA A 1 108 ? 6.219 5.084 -34.724 1.00 39.06 108 ALA A O 1
ATOM 906 N N . GLY A 1 109 ? 4.412 6.417 -34.420 1.00 56.19 109 GLY A N 1
ATOM 907 C CA . GLY A 1 109 ? 3.371 5.437 -34.757 1.00 56.19 109 GLY A CA 1
ATOM 908 C C . GLY A 1 109 ? 2.591 4.895 -33.55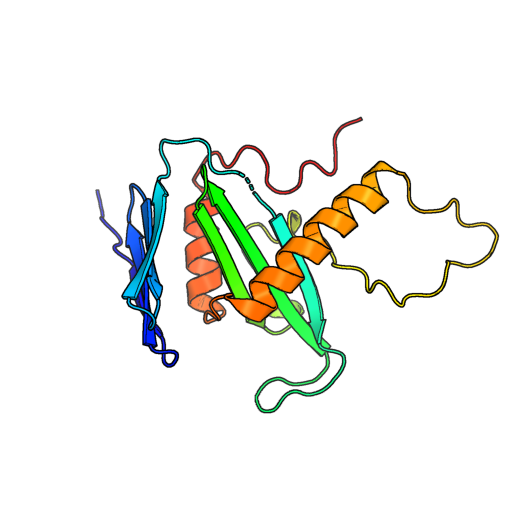2 1.00 56.19 109 GLY A C 1
ATOM 909 O O . GLY A 1 109 ? 1.635 4.156 -33.751 1.00 56.19 109 GLY A O 1
ATOM 910 N N . ASP A 1 110 ? 2.971 5.261 -32.327 1.00 62.59 110 ASP A N 1
ATOM 911 C CA . ASP A 1 110 ? 2.168 5.056 -31.119 1.00 62.59 110 ASP A CA 1
ATOM 912 C C . ASP A 1 110 ? 1.396 6.349 -30.808 1.00 62.59 110 ASP A C 1
ATOM 914 O O . ASP A 1 110 ? 2.015 7.398 -30.598 1.00 62.59 110 ASP A O 1
ATOM 918 N N . ASP A 1 111 ? 0.061 6.288 -30.808 1.00 58.19 111 ASP A N 1
ATOM 919 C CA . ASP A 1 111 ? -0.767 7.385 -30.303 1.00 58.19 111 ASP A CA 1
ATOM 920 C C . ASP A 1 111 ? -0.472 7.566 -28.809 1.00 58.19 111 ASP A C 1
ATOM 922 O O . ASP A 1 111 ? -0.561 6.624 -28.019 1.00 58.19 111 ASP A O 1
ATOM 926 N N . GLY A 1 112 ? -0.049 8.776 -28.432 1.00 59.09 112 GLY A N 1
ATOM 927 C CA . GLY A 1 112 ? 0.435 9.061 -27.082 1.00 59.09 112 GLY A CA 1
ATOM 928 C C . GLY A 1 112 ? -0.623 8.806 -25.998 1.00 59.09 112 GLY A C 1
ATOM 929 O O . GLY A 1 112 ? -1.818 8.845 -26.294 1.00 59.09 112 GLY A O 1
ATOM 930 N N . PRO A 1 113 ? -0.201 8.585 -24.734 1.00 62.62 113 PRO A N 1
ATOM 931 C CA . PRO A 1 113 ? -1.121 8.294 -23.639 1.00 62.62 113 PRO A CA 1
ATOM 932 C C . PRO A 1 113 ? -2.209 9.364 -23.559 1.00 62.62 113 PRO A C 1
ATOM 934 O O . PRO A 1 113 ? -1.923 10.566 -23.561 1.00 62.62 113 PRO A O 1
ATOM 937 N N . THR A 1 114 ? -3.457 8.913 -23.496 1.00 69.75 114 THR A N 1
ATOM 938 C CA . THR A 1 114 ? -4.621 9.791 -23.430 1.00 69.75 114 THR A CA 1
ATOM 939 C C . THR A 1 114 ? -4.571 10.661 -22.176 1.00 69.75 114 THR A C 1
ATOM 941 O O . THR A 1 114 ? -3.964 10.301 -21.167 1.00 69.75 114 THR A O 1
ATOM 944 N N . LEU A 1 115 ? -5.268 11.803 -22.193 1.00 68.25 115 LEU A N 1
ATOM 945 C CA . LEU A 1 115 ? -5.337 12.693 -21.026 1.00 68.25 115 LEU A CA 1
ATOM 946 C C . LEU A 1 115 ? -5.819 11.956 -19.757 1.00 68.25 115 LEU A C 1
ATOM 948 O O . LEU A 1 115 ? -5.328 12.243 -18.670 1.00 68.25 115 LEU A O 1
ATOM 952 N N . LYS A 1 116 ? -6.701 10.953 -19.904 1.00 68.06 116 LYS A N 1
ATOM 953 C CA . LYS A 1 116 ? -7.127 10.067 -18.807 1.00 68.06 116 LYS A CA 1
ATOM 954 C C . LYS A 1 116 ? -5.948 9.292 -18.201 1.00 68.06 116 LYS A C 1
ATOM 956 O O . LYS A 1 116 ? -5.771 9.312 -16.988 1.00 68.06 116 LYS A O 1
ATOM 961 N N . GLU A 1 117 ? -5.139 8.632 -19.033 1.00 70.62 117 GLU A N 1
ATOM 962 C CA . GLU A 1 117 ? -3.973 7.850 -18.590 1.00 70.62 117 GLU A CA 1
ATOM 963 C C . GLU A 1 117 ? -2.888 8.732 -17.960 1.00 70.62 117 GLU A C 1
ATOM 965 O O . GLU A 1 117 ? -2.254 8.325 -16.987 1.00 70.62 117 GLU A O 1
ATOM 970 N N . VAL A 1 118 ? -2.690 9.950 -18.480 1.00 74.25 118 VAL A N 1
ATOM 971 C CA . VAL A 1 118 ? -1.761 10.925 -17.889 1.00 74.25 118 VAL A CA 1
ATOM 972 C C . VAL A 1 118 ? -2.215 11.299 -16.476 1.00 74.25 118 VAL A C 1
ATOM 974 O O . VAL A 1 118 ? -1.436 11.138 -15.539 1.00 74.25 118 VAL A O 1
ATOM 977 N N . THR A 1 119 ? -3.474 11.709 -16.293 1.00 76.56 119 THR A N 1
ATOM 978 C CA . THR A 1 119 ? -3.998 12.095 -14.971 1.00 76.56 119 THR A CA 1
ATOM 979 C C . THR A 1 119 ? -4.045 10.923 -13.981 1.00 76.56 119 THR A C 1
ATOM 981 O O . THR A 1 119 ? -3.744 11.116 -12.803 1.00 76.56 119 THR A O 1
ATOM 984 N N . ALA A 1 120 ? -4.340 9.698 -14.432 1.00 78.56 120 ALA A N 1
ATOM 985 C CA . ALA A 1 120 ? -4.257 8.503 -13.585 1.00 78.56 120 ALA A CA 1
ATOM 986 C C . ALA A 1 120 ? -2.823 8.278 -13.066 1.00 78.56 120 ALA A C 1
ATOM 988 O O . ALA A 1 120 ? -2.595 8.151 -11.862 1.00 78.56 120 ALA A O 1
ATOM 989 N N . GLN A 1 121 ? -1.824 8.329 -13.953 1.00 87.25 121 GLN A N 1
ATOM 990 C CA . GLN A 1 121 ? -0.418 8.193 -13.558 1.00 87.25 121 GLN A CA 1
ATOM 991 C C . GLN A 1 121 ? 0.066 9.369 -12.688 1.00 87.25 121 GLN A C 1
ATOM 993 O O . GLN A 1 121 ? 0.909 9.169 -11.814 1.00 87.25 121 GLN A O 1
ATOM 998 N N . GLU A 1 122 ? -0.488 10.576 -12.849 1.00 87.44 122 GLU A N 1
ATOM 999 C CA . GLU A 1 122 ? -0.228 11.705 -11.947 1.00 87.44 122 GLU A CA 1
ATOM 1000 C C . GLU A 1 122 ? -0.704 11.450 -10.516 1.00 87.44 122 GLU A C 1
ATOM 1002 O O . GLU A 1 122 ? 0.076 11.683 -9.587 1.00 87.44 122 GLU A O 1
ATOM 1007 N N . GLN A 1 123 ? -1.910 10.904 -10.333 1.00 89.19 123 GLN A N 1
ATOM 1008 C CA . GLN A 1 123 ? -2.412 10.491 -9.017 1.00 89.19 123 GLN A CA 1
ATOM 1009 C C . GLN A 1 123 ? -1.512 9.415 -8.393 1.00 89.19 123 GLN A C 1
ATOM 1011 O O . GLN A 1 123 ? -1.076 9.564 -7.250 1.00 89.19 123 GLN A O 1
ATOM 1016 N N . LEU A 1 124 ? -1.127 8.388 -9.158 1.00 91.81 124 LEU A N 1
ATOM 1017 C CA . LEU A 1 124 ? -0.222 7.342 -8.669 1.00 91.81 124 LEU A CA 1
ATOM 1018 C C . LEU A 1 124 ? 1.193 7.860 -8.346 1.00 91.81 124 LEU A C 1
ATOM 1020 O O . LEU A 1 124 ? 1.841 7.344 -7.438 1.00 91.81 124 LEU A O 1
ATOM 1024 N N . TRP A 1 125 ? 1.694 8.895 -9.031 1.00 92.12 125 TRP A N 1
ATOM 1025 C CA . TRP A 1 125 ? 2.969 9.535 -8.672 1.00 92.12 125 TRP A CA 1
ATOM 1026 C C . TRP A 1 125 ? 2.894 10.370 -7.387 1.00 92.12 125 TRP A C 1
ATOM 1028 O O . TRP A 1 125 ? 3.921 10.529 -6.724 1.00 92.12 125 TRP A O 1
ATOM 1038 N N . ILE A 1 126 ? 1.722 10.907 -7.038 1.00 91.69 126 ILE A N 1
ATOM 1039 C CA . ILE A 1 126 ? 1.487 11.581 -5.752 1.00 91.69 126 ILE A CA 1
ATOM 1040 C C . ILE A 1 126 ? 1.434 10.525 -4.639 1.00 91.69 126 ILE A C 1
ATOM 1042 O O . ILE A 1 126 ? 2.216 10.607 -3.691 1.00 91.69 126 ILE A O 1
ATOM 1046 N N . ALA A 1 127 ? 0.626 9.478 -4.823 1.00 93.25 127 ALA A N 1
ATOM 1047 C CA . ALA A 1 127 ? 0.507 8.353 -3.896 1.00 93.25 127 ALA A CA 1
ATOM 1048 C C . ALA A 1 127 ? 1.852 7.641 -3.645 1.00 93.25 127 ALA A C 1
ATOM 1050 O O . ALA A 1 127 ? 2.200 7.336 -2.506 1.00 93.25 127 ALA A O 1
ATOM 1051 N N . GLU A 1 128 ? 2.678 7.444 -4.680 1.00 94.75 128 GLU A N 1
ATOM 1052 C CA . GLU A 1 128 ? 4.027 6.875 -4.542 1.00 94.75 128 GLU A CA 1
ATOM 1053 C C . GLU A 1 128 ? 4.995 7.790 -3.778 1.00 94.75 128 GLU A C 1
ATOM 1055 O O . GLU A 1 128 ? 5.840 7.288 -3.033 1.00 94.75 128 GLU A O 1
ATOM 1060 N N . LYS A 1 129 ? 4.884 9.119 -3.926 1.00 92.88 129 LYS A N 1
ATOM 1061 C CA . LYS A 1 129 ? 5.670 10.067 -3.118 1.00 92.88 129 LYS A CA 1
ATOM 1062 C C . LYS A 1 129 ? 5.271 9.964 -1.646 1.00 92.88 129 LYS A C 1
ATOM 1064 O O . LYS A 1 129 ? 6.135 9.928 -0.778 1.00 92.88 129 LYS A O 1
ATOM 1069 N N . GLU A 1 130 ? 3.981 9.875 -1.359 1.00 91.62 130 GLU A N 1
ATOM 1070 C CA . GLU A 1 130 ? 3.491 9.764 0.012 1.00 91.62 130 GLU A CA 1
ATOM 1071 C C . GLU A 1 130 ? 3.860 8.411 0.645 1.00 91.62 130 GLU A C 1
ATOM 1073 O O . GLU A 1 130 ? 4.411 8.360 1.745 1.00 91.62 130 GLU A O 1
ATOM 1078 N N . ARG A 1 131 ? 3.706 7.309 -0.101 1.00 93.88 131 ARG A N 1
ATOM 1079 C CA . ARG A 1 131 ? 4.187 5.968 0.271 1.00 93.88 131 ARG A CA 1
ATOM 1080 C C . ARG A 1 131 ? 5.705 5.934 0.511 1.00 93.88 131 ARG A C 1
ATOM 1082 O O . ARG A 1 131 ? 6.180 5.107 1.289 1.00 93.88 131 ARG A O 1
ATOM 1089 N N . TRP A 1 132 ? 6.478 6.814 -0.130 1.00 90.06 132 TRP A N 1
ATOM 1090 C CA . TRP A 1 132 ? 7.907 6.989 0.151 1.00 90.06 132 TRP A CA 1
ATOM 1091 C C . TRP A 1 132 ? 8.183 7.685 1.491 1.00 90.06 132 TRP A C 1
ATOM 1093 O O . TRP A 1 132 ? 9.154 7.341 2.163 1.00 90.06 132 TRP A O 1
ATOM 1103 N N . GLU A 1 133 ? 7.363 8.668 1.862 1.00 88.06 133 GLU A N 1
ATOM 1104 C CA . GLU A 1 133 ? 7.586 9.539 3.022 1.00 88.06 133 GLU A CA 1
ATOM 1105 C C . GLU A 1 133 ? 6.981 8.974 4.321 1.00 88.06 133 GLU A C 1
ATOM 1107 O O . GLU A 1 133 ? 7.631 9.044 5.364 1.00 88.06 133 GLU A O 1
ATOM 1112 N N . VAL A 1 134 ? 5.783 8.377 4.264 1.00 87.25 134 VAL A N 1
ATOM 1113 C CA . VAL A 1 134 ? 5.027 7.885 5.441 1.00 87.25 134 VAL A CA 1
ATOM 1114 C C . VAL A 1 134 ? 4.438 6.473 5.285 1.00 87.25 134 VAL A C 1
ATOM 1116 O O . VAL A 1 134 ? 3.746 5.993 6.183 1.00 87.25 134 VAL A O 1
ATOM 1119 N N . GLY A 1 135 ? 4.697 5.786 4.168 1.00 90.00 135 GLY A N 1
ATOM 1120 C CA . GLY A 1 135 ? 4.099 4.478 3.883 1.00 90.00 135 GLY A CA 1
ATOM 1121 C C . GLY A 1 135 ? 4.537 3.357 4.835 1.00 90.00 135 GLY A C 1
ATOM 1122 O O . GLY A 1 135 ? 5.717 3.230 5.174 1.00 90.00 13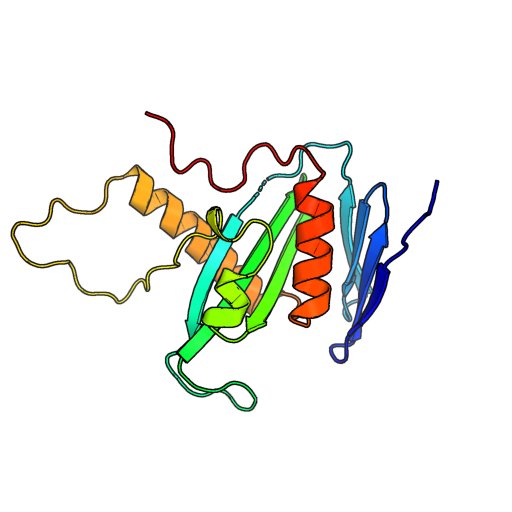5 GLY A O 1
ATOM 1123 N N . LEU A 1 136 ? 3.596 2.485 5.206 1.00 90.19 136 LEU A N 1
ATOM 1124 C CA . LEU A 1 136 ? 3.840 1.323 6.063 1.00 90.19 136 LEU A CA 1
ATOM 1125 C C . LEU A 1 136 ? 4.146 0.064 5.235 1.00 90.19 136 LEU A C 1
ATOM 1127 O O . LEU A 1 136 ? 3.306 -0.405 4.468 1.00 90.19 136 LEU A O 1
ATOM 1131 N N . GLU A 1 137 ? 5.342 -0.496 5.428 1.00 90.75 137 GLU A N 1
ATOM 1132 C CA . GLU A 1 137 ? 5.740 -1.798 4.873 1.00 90.75 137 GLU A CA 1
ATOM 1133 C C . GLU A 1 137 ? 5.073 -2.944 5.657 1.00 90.75 137 GLU A C 1
ATOM 1135 O O . GLU A 1 137 ? 5.134 -2.978 6.889 1.00 90.75 137 GLU A O 1
ATOM 1140 N N . MET A 1 138 ? 4.460 -3.880 4.933 1.00 89.19 138 MET A N 1
ATOM 1141 C CA . MET A 1 138 ? 3.794 -5.087 5.425 1.00 89.19 138 MET A CA 1
ATOM 1142 C C . MET A 1 138 ? 4.431 -6.349 4.820 1.00 89.19 138 MET A C 1
ATOM 1144 O O . MET A 1 138 ? 4.996 -6.309 3.721 1.00 89.19 138 MET A O 1
ATOM 1148 N N . THR A 1 139 ? 4.299 -7.495 5.495 1.00 90.06 139 THR A N 1
ATOM 1149 C CA . THR A 1 139 ? 4.624 -8.804 4.897 1.00 90.06 139 THR A CA 1
ATOM 1150 C C . THR A 1 139 ? 3.719 -9.090 3.685 1.00 90.06 139 THR A C 1
ATOM 1152 O O . THR A 1 139 ? 2.610 -8.546 3.608 1.00 90.06 139 THR A O 1
ATOM 1155 N N . PRO A 1 140 ? 4.143 -9.963 2.754 1.00 92.12 140 PRO A N 1
ATOM 1156 C CA . PRO A 1 140 ? 3.268 -10.498 1.713 1.00 92.12 140 PRO A CA 1
ATOM 1157 C C . PRO A 1 140 ? 1.976 -11.115 2.268 1.00 92.12 140 PRO A C 1
ATOM 1159 O O . PRO A 1 140 ? 0.897 -10.891 1.723 1.00 92.12 140 PRO A O 1
ATOM 1162 N N . GLU A 1 141 ? 2.075 -11.861 3.369 1.00 90.50 141 GLU A N 1
ATOM 1163 C CA . GLU A 1 141 ? 0.979 -12.613 3.980 1.00 90.50 141 GLU A CA 1
ATOM 1164 C C . GLU A 1 141 ? -0.087 -11.695 4.593 1.00 90.50 141 GLU A C 1
ATOM 1166 O O . GLU A 1 141 ? -1.285 -11.889 4.370 1.00 90.50 141 GLU A O 1
ATOM 1171 N N . ASP A 1 142 ? 0.335 -10.667 5.329 1.00 89.19 142 ASP A N 1
ATOM 1172 C CA . ASP A 1 142 ? -0.564 -9.727 6.002 1.00 89.19 142 ASP A CA 1
ATOM 1173 C C . ASP A 1 142 ? -1.151 -8.711 5.010 1.00 89.19 142 ASP A C 1
ATOM 1175 O O . ASP A 1 142 ? -2.309 -8.309 5.143 1.00 89.19 142 ASP A O 1
ATOM 1179 N N . PHE A 1 143 ? -0.401 -8.349 3.961 1.00 92.69 143 PHE A N 1
ATOM 1180 C CA . PHE A 1 143 ? -0.918 -7.558 2.842 1.00 92.69 143 PHE A CA 1
ATOM 1181 C C . PHE A 1 143 ? -1.963 -8.353 2.038 1.00 92.69 143 PHE A C 1
ATOM 1183 O O . PHE A 1 143 ? -3.034 -7.830 1.727 1.00 92.69 143 PHE A O 1
ATOM 1190 N N . ALA A 1 144 ? -1.732 -9.646 1.784 1.00 92.62 144 ALA A N 1
ATOM 1191 C CA . ALA A 1 144 ? -2.736 -10.528 1.190 1.00 92.62 144 ALA A CA 1
ATOM 1192 C C . ALA A 1 144 ? -3.975 -10.690 2.093 1.00 92.62 144 ALA A C 1
ATOM 1194 O O . ALA A 1 144 ? -5.103 -10.657 1.597 1.00 92.62 144 ALA A O 1
ATOM 1195 N N . ALA A 1 145 ? -3.798 -10.819 3.413 1.00 89.88 145 ALA A N 1
ATOM 1196 C CA . ALA A 1 145 ? -4.906 -10.892 4.367 1.00 89.88 145 ALA A CA 1
ATOM 1197 C C . ALA A 1 145 ? -5.747 -9.602 4.375 1.00 89.88 145 ALA A C 1
ATOM 1199 O O . ALA A 1 145 ? -6.977 -9.677 4.331 1.00 89.88 145 ALA A O 1
ATOM 1200 N N . LEU A 1 146 ? -5.104 -8.430 4.344 1.00 89.44 146 LEU A N 1
ATOM 1201 C CA . LEU A 1 146 ? -5.772 -7.140 4.168 1.00 89.44 146 LEU A CA 1
ATOM 1202 C C . LEU A 1 146 ? -6.576 -7.104 2.859 1.00 89.44 146 LEU A C 1
ATOM 1204 O O . LEU A 1 146 ? -7.758 -6.766 2.879 1.00 89.44 146 LEU A O 1
ATOM 1208 N N . LEU A 1 147 ? -5.988 -7.515 1.732 1.00 91.75 147 LEU A N 1
ATOM 1209 C CA . LEU A 1 147 ? -6.686 -7.541 0.442 1.00 91.75 147 LEU A CA 1
ATOM 1210 C C . LEU A 1 147 ? -7.891 -8.501 0.438 1.00 91.75 147 LEU A C 1
ATOM 1212 O O . LEU A 1 147 ? -8.910 -8.178 -0.165 1.00 91.75 147 LEU A O 1
ATOM 1216 N N . GLN A 1 148 ? -7.858 -9.620 1.177 1.00 90.06 148 GLN A N 1
ATOM 1217 C CA . GLN A 1 148 ? -9.039 -10.482 1.383 1.00 90.06 148 GLN A CA 1
ATOM 1218 C C . GLN A 1 148 ? -10.146 -9.834 2.235 1.00 90.06 148 GLN A C 1
ATOM 1220 O O . GLN A 1 148 ? -11.310 -10.228 2.130 1.00 90.06 148 GLN A O 1
ATOM 1225 N N . VAL A 1 149 ? -9.799 -8.890 3.114 1.00 86.69 149 VAL A N 1
ATOM 1226 C CA . VAL A 1 149 ? -10.748 -8.126 3.945 1.00 86.69 149 VAL A CA 1
ATOM 1227 C C . VAL A 1 149 ? -11.355 -6.972 3.139 1.00 86.69 149 VAL A C 1
ATOM 1229 O O . VAL A 1 149 ? -12.561 -6.726 3.232 1.00 86.69 149 VAL A O 1
ATOM 1232 N N . LEU A 1 150 ? -10.552 -6.325 2.292 1.00 87.62 150 LEU A N 1
ATOM 1233 C CA . LEU A 1 150 ? -10.971 -5.271 1.366 1.00 87.62 150 LEU A CA 1
ATOM 1234 C C . LEU A 1 150 ? -11.832 -5.814 0.212 1.00 87.62 150 LEU A C 1
ATOM 1236 O O . LEU A 1 150 ? -12.864 -5.229 -0.090 1.00 87.62 150 LEU A O 1
ATOM 1240 N N . ALA A 1 151 ? -11.511 -6.988 -0.344 1.00 86.88 151 ALA A N 1
ATOM 1241 C CA . ALA A 1 151 ? -12.297 -7.656 -1.395 1.00 86.88 151 ALA A CA 1
ATOM 1242 C C . ALA A 1 151 ? -13.726 -8.071 -0.975 1.00 86.88 151 ALA A C 1
ATOM 1244 O O . ALA A 1 151 ? -14.505 -8.533 -1.805 1.00 86.88 151 ALA A O 1
ATOM 1245 N N . LYS A 1 152 ? -14.063 -7.949 0.316 1.00 85.62 152 LYS A N 1
ATOM 1246 C CA . LYS A 1 152 ? -15.395 -8.222 0.887 1.00 85.62 152 LYS A CA 1
ATOM 1247 C C . LYS A 1 152 ? -16.182 -6.945 1.210 1.00 85.62 152 LYS A C 1
ATOM 1249 O O . LYS A 1 152 ? -17.257 -7.037 1.796 1.00 85.62 152 LYS A O 1
ATOM 1254 N N . ARG A 1 153 ? -15.633 -5.770 0.892 1.00 80.88 153 ARG A N 1
ATOM 1255 C CA . ARG A 1 153 ? -16.223 -4.445 1.130 1.00 80.88 153 ARG A CA 1
ATOM 1256 C C . ARG A 1 153 ? -16.539 -3.794 -0.214 1.00 80.88 153 ARG A C 1
ATOM 1258 O O . ARG A 1 153 ? -15.805 -3.999 -1.178 1.00 80.88 153 ARG A O 1
ATOM 1265 N N . ASP A 1 154 ? -17.601 -2.995 -0.269 1.00 69.00 154 ASP A N 1
ATOM 1266 C CA . ASP A 1 154 ? -17.897 -2.165 -1.442 1.00 69.00 154 ASP A CA 1
ATOM 1267 C C . ASP A 1 154 ? -16.954 -0.955 -1.466 1.00 69.00 154 ASP A C 1
ATOM 1269 O O . ASP A 1 154 ? -17.261 0.145 -1.012 1.00 69.00 154 ASP A O 1
ATOM 1273 N N . LEU A 1 155 ? -15.739 -1.201 -1.948 1.00 71.44 155 LEU A N 1
ATOM 1274 C CA . LEU A 1 155 ? -14.773 -0.169 -2.278 1.00 71.44 155 LEU A CA 1
ATOM 1275 C C . LEU A 1 155 ? -15.076 0.300 -3.705 1.00 71.44 155 LEU A C 1
ATOM 1277 O O . LEU A 1 155 ? -14.498 -0.219 -4.659 1.00 71.44 155 LEU A O 1
ATOM 1281 N N . HIS A 1 156 ? -15.959 1.299 -3.816 1.00 63.31 156 HIS A N 1
ATOM 1282 C CA . HIS A 1 156 ? -16.546 1.928 -5.020 1.00 63.31 156 HIS A CA 1
ATOM 1283 C C . HIS A 1 156 ? -15.625 2.321 -6.211 1.00 63.31 156 HIS A C 1
ATOM 1285 O O . HIS A 1 156 ? -16.059 3.017 -7.133 1.00 63.31 156 HIS A O 1
ATOM 1291 N N . TRP A 1 157 ? -14.336 1.985 -6.195 1.00 68.44 157 TRP A N 1
ATOM 1292 C CA . TRP A 1 157 ? -13.311 2.782 -6.867 1.00 68.44 157 TRP A CA 1
ATOM 1293 C C . TRP A 1 157 ? -12.000 2.052 -7.218 1.00 68.44 157 TRP A C 1
ATOM 1295 O O . TRP A 1 157 ? -11.144 2.705 -7.808 1.00 68.44 157 TRP A O 1
ATOM 1305 N N . LEU A 1 158 ? -11.828 0.754 -6.892 1.00 58.78 158 LEU A N 1
ATOM 1306 C CA . LEU A 1 158 ? -10.626 -0.063 -7.192 1.00 58.78 158 LEU A CA 1
ATOM 1307 C C . LEU A 1 158 ? -10.270 -0.028 -8.697 1.00 58.78 158 LEU A C 1
ATOM 1309 O O . LEU A 1 158 ? -10.762 -0.844 -9.477 1.00 58.78 158 LEU A O 1
ATOM 1313 N N . SER A 1 159 ? -9.457 0.968 -9.070 1.00 45.59 159 SER A N 1
ATOM 1314 C CA . SER A 1 159 ? -9.179 1.449 -10.434 1.00 45.59 159 SER A CA 1
ATOM 1315 C C . SER A 1 159 ? -10.402 1.517 -11.371 1.00 45.59 159 SER A C 1
ATOM 1317 O O . SER A 1 159 ? -10.661 0.644 -12.201 1.00 45.59 159 SER A O 1
ATOM 1319 N N . ARG A 1 160 ? -11.105 2.663 -11.361 1.00 41.12 160 ARG A N 1
ATOM 1320 C CA . ARG A 1 160 ? -12.046 3.069 -12.435 1.00 41.12 160 ARG A CA 1
ATOM 1321 C C . ARG A 1 160 ? -11.324 3.470 -13.744 1.00 41.12 160 ARG A C 1
ATOM 1323 O O . ARG A 1 160 ? -11.654 4.476 -14.368 1.00 41.12 160 ARG A O 1
ATOM 1330 N N . ALA A 1 161 ? -10.373 2.650 -14.188 1.00 42.66 161 ALA A N 1
ATOM 1331 C CA . ALA A 1 161 ? -9.641 2.809 -15.447 1.00 42.66 161 ALA A CA 1
ATOM 1332 C C . ALA A 1 161 ? -10.404 2.261 -16.677 1.00 42.66 161 ALA A C 1
ATOM 1334 O O . ALA A 1 161 ? -10.035 2.555 -17.811 1.00 42.66 161 ALA A O 1
ATOM 1335 N N . ALA A 1 162 ? -11.489 1.499 -16.475 1.00 35.25 162 ALA A N 1
ATOM 1336 C CA . ALA A 1 162 ? -12.280 0.876 -17.542 1.00 35.25 162 ALA A CA 1
ATOM 1337 C C . ALA A 1 162 ? -13.769 1.280 -17.481 1.00 35.25 162 ALA A C 1
ATOM 1339 O O . ALA A 1 162 ? -14.605 0.571 -16.922 1.00 35.25 162 ALA A O 1
ATOM 1340 N N . SER A 1 163 ? -14.119 2.437 -18.055 1.00 33.16 163 SER A N 1
ATOM 1341 C CA . SER A 1 163 ? -15.507 2.834 -18.362 1.00 33.16 163 SER A CA 1
ATOM 1342 C C . SER A 1 163 ? -15.533 3.962 -19.402 1.00 33.16 163 SER A C 1
ATOM 1344 O O . SER A 1 163 ? -15.076 5.070 -19.107 1.00 33.16 163 SER A O 1
ATOM 1346 N N . THR A 1 164 ? -16.122 3.685 -20.576 1.00 32.59 164 THR A N 1
ATOM 1347 C CA . THR A 1 164 ? -16.190 4.554 -21.782 1.00 32.59 164 THR A CA 1
ATOM 1348 C C . THR A 1 164 ? -14.844 5.064 -22.283 1.00 32.59 164 THR A C 1
ATOM 1350 O O . THR A 1 164 ? -14.416 6.154 -21.842 1.00 32.59 164 THR A O 1
#

Foldseek 3Di:
DDWDWDWDQDPQRWIWTDGLFWIWIQHPVRDIFID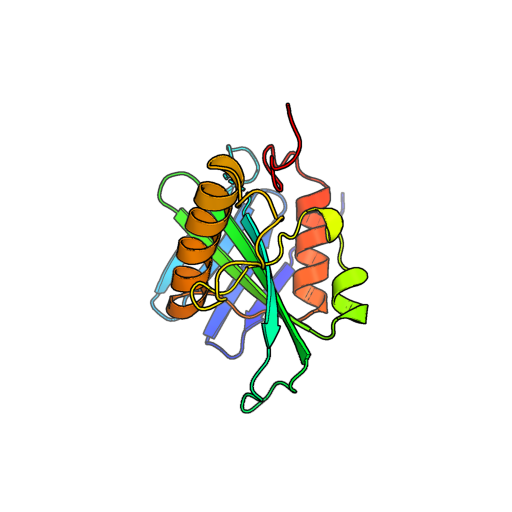GQVDQKDWAWAKEFQCDDDPPADGRWMWTWIWIDDDPGIAIETETGHPVLLCVAQLSVLYYYQDDPPDPFDDPPDDGDDPLRVVSNVVVVVSVVCCVVPYHYDYSVVVSVVSVSVVVGPNVCSPPVDDD

Sequence (164 aa):
IVERLLKQVWPSGHILTLEDSQIKVKRRSGEQAEIVWNQHVNALAWHFEIRKVRTRVPRGWYCVALQLNQDDESLALYTLIKPDEAQALPLWQHFEQLISRKRPPRKAGDDGPTLKEVTAQEQLWIAEKERWEVGLEMTPEDFAALLQVLAKRDLHWLSRAAST

pLDDT: mean 80.22, std 17.11, range [29.2, 97.12]

Secondary structure (DSSP, 8-state):
-----EEEE-TTS-EEEE-SSEEEEE-TTS-EEEEETTS--EEEEEEEE--S-BTTB-TTPEEEEEEEEETTEEEEEEEEE-HHHHHTSTTGGG-EE---TTPPPPPTTSPPPPHHHHHHHHHHHHHHHHHHHTPEEE-HHHHHHHHHHHTTS--TTTTTT---